Protein AF-A0A9W8DS85-F1 (afdb_monomer)

pLDDT: mean 77.2, std 17.58, range [35.12, 95.88]

Sequence (123 aa):
MATKLRILCLHGYTQNPTIFRARTGALRKATKNLAEMVFIPGPYPVVLPTADTVEERERLQSLQTEPNEETAQLSWFRVTDDASGRRLTGLQSTLDVIRTALVEQVEYNGFWLRPISTNPRLS

Solvent-accessible surface area (backbone atoms only — not comparable to full-atom values): 7717 Å² total; per-residue (Å²): 131,87,77,61,44,78,42,82,42,79,55,56,78,67,29,25,34,60,56,42,54,60,74,41,42,69,60,51,66,74,36,58,85,54,36,47,77,44,64,50,72,47,90,36,79,54,83,79,86,88,40,100,44,72,69,52,38,55,51,52,53,72,68,45,72,79,72,43,88,77,66,36,25,14,20,60,52,47,79,45,80,52,101,93,44,82,43,82,41,56,53,69,63,41,51,51,52,53,49,50,51,48,60,74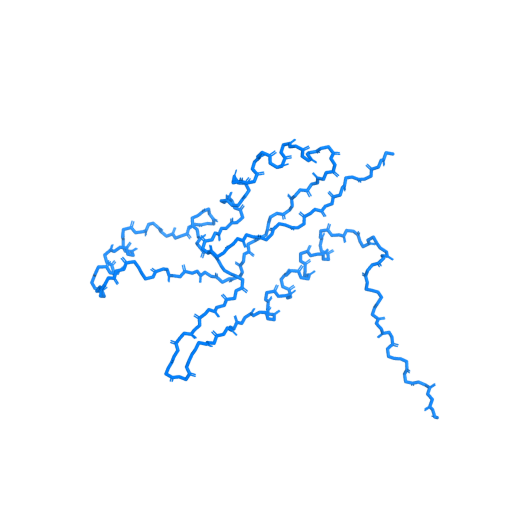,71,34,77,80,76,86,78,80,75,79,76,82,75,82,74,91,81,88,131

Structure (mmCIF, N/CA/C/O backbone):
data_AF-A0A9W8DS85-F1
#
_entry.id   AF-A0A9W8DS85-F1
#
loop_
_atom_site.group_PDB
_atom_site.id
_atom_site.type_symbol
_atom_site.label_atom_id
_atom_site.label_alt_id
_atom_site.label_comp_id
_atom_site.label_asym_id
_atom_site.label_entity_id
_atom_site.label_seq_id
_atom_site.pdbx_PDB_ins_code
_atom_site.Cartn_x
_atom_site.Cartn_y
_atom_site.Cartn_z
_atom_site.occupancy
_atom_site.B_iso_or_equiv
_atom_site.auth_seq_id
_atom_site.auth_comp_id
_atom_site.auth_asym_id
_atom_site.auth_atom_id
_atom_site.pdbx_PDB_model_num
ATOM 1 N N . MET A 1 1 ? -23.521 -5.464 19.989 1.00 47.50 1 MET A N 1
ATOM 2 C CA . MET A 1 1 ? -22.749 -4.320 19.451 1.00 47.50 1 MET A CA 1
ATOM 3 C C . MET A 1 1 ? -22.360 -4.663 18.024 1.00 47.50 1 MET A C 1
ATOM 5 O O . MET A 1 1 ? -21.969 -5.801 17.806 1.00 47.50 1 MET A O 1
ATOM 9 N N . ALA A 1 2 ? -22.525 -3.755 17.060 1.00 67.06 2 ALA A N 1
ATOM 10 C CA . ALA A 1 2 ? -22.129 -4.026 15.678 1.00 67.06 2 ALA A CA 1
ATOM 11 C C . ALA A 1 2 ? -20.601 -4.181 15.586 1.00 67.06 2 ALA A C 1
ATOM 13 O O . ALA A 1 2 ? -19.861 -3.372 16.148 1.00 67.06 2 ALA A O 1
ATOM 14 N N . THR A 1 3 ? -20.135 -5.227 14.909 1.00 79.94 3 THR A N 1
ATOM 15 C CA . THR A 1 3 ? -18.711 -5.446 14.638 1.00 79.94 3 THR A CA 1
ATOM 16 C C . THR A 1 3 ? -18.202 -4.358 13.697 1.00 79.94 3 THR A C 1
ATOM 18 O O . THR A 1 3 ? -18.839 -4.082 12.678 1.00 79.94 3 THR A O 1
ATOM 21 N N . LYS A 1 4 ? -17.062 -3.735 14.019 1.00 82.69 4 LYS A N 1
ATOM 22 C CA . LYS A 1 4 ? -16.421 -2.776 13.108 1.00 82.69 4 LYS A CA 1
ATOM 23 C C . LYS A 1 4 ? -16.059 -3.478 11.798 1.00 82.69 4 LYS A C 1
ATOM 25 O O . LYS A 1 4 ? -15.594 -4.615 11.813 1.00 82.69 4 LYS A O 1
ATOM 30 N N . LEU A 1 5 ? -16.255 -2.793 10.676 1.00 87.75 5 LEU A N 1
ATOM 31 C CA . LEU A 1 5 ? -15.832 -3.282 9.365 1.00 87.75 5 LEU A CA 1
ATOM 32 C C . LEU A 1 5 ? -14.304 -3.390 9.317 1.00 87.75 5 LEU A C 1
ATOM 34 O O . LEU A 1 5 ? -13.610 -2.603 9.954 1.00 87.75 5 LEU A O 1
ATOM 38 N N . ARG A 1 6 ? -13.764 -4.319 8.531 1.00 87.25 6 ARG A N 1
ATOM 39 C CA . ARG A 1 6 ? -12.321 -4.400 8.264 1.00 87.25 6 ARG A CA 1
ATOM 40 C C . ARG A 1 6 ? -12.082 -4.045 6.805 1.00 87.25 6 ARG A C 1
ATOM 42 O O . ARG A 1 6 ? -12.704 -4.623 5.919 1.00 87.25 6 ARG A O 1
ATOM 49 N N . ILE A 1 7 ? -11.225 -3.061 6.565 1.00 89.38 7 ILE A N 1
ATOM 50 C CA . ILE A 1 7 ? -10.910 -2.551 5.230 1.00 89.38 7 ILE A CA 1
ATOM 51 C C . ILE A 1 7 ? -9.447 -2.866 4.943 1.00 89.38 7 ILE A C 1
ATOM 53 O O . ILE A 1 7 ? -8.559 -2.360 5.629 1.00 89.38 7 ILE A O 1
ATOM 57 N N . LEU A 1 8 ? -9.201 -3.683 3.920 1.00 92.25 8 LEU A N 1
ATOM 58 C CA . LEU A 1 8 ? -7.858 -3.921 3.402 1.00 92.25 8 LEU A CA 1
ATOM 59 C C . LEU A 1 8 ? -7.420 -2.720 2.550 1.00 92.25 8 LEU A C 1
ATOM 61 O O . LEU A 1 8 ? -8.100 -2.324 1.605 1.00 92.25 8 LEU A O 1
ATOM 65 N N . CYS A 1 9 ? -6.283 -2.135 2.898 1.00 92.94 9 CYS A N 1
ATOM 66 C CA . CYS A 1 9 ? -5.738 -0.922 2.312 1.00 92.94 9 CYS A CA 1
ATOM 67 C C . CYS A 1 9 ? -4.512 -1.261 1.458 1.00 92.94 9 CYS A C 1
ATOM 69 O O . CYS A 1 9 ? -3.450 -1.606 1.980 1.00 92.94 9 CYS A O 1
ATOM 71 N N . LEU A 1 10 ? -4.660 -1.113 0.140 1.00 94.31 10 LEU A N 1
ATOM 72 C CA . LEU A 1 10 ? -3.601 -1.333 -0.844 1.00 94.31 10 LEU A CA 1
ATOM 73 C C . LEU A 1 10 ? -2.946 0.005 -1.204 1.00 94.31 10 LEU A C 1
ATOM 75 O O . LEU A 1 10 ? -3.628 0.934 -1.634 1.00 94.31 10 LEU A O 1
ATOM 79 N N . HIS A 1 11 ? -1.632 0.113 -1.011 1.00 93.62 11 HIS A N 1
ATOM 80 C CA . HIS A 1 11 ? -0.885 1.330 -1.340 1.00 93.62 11 HIS A CA 1
ATOM 81 C C . HIS A 1 11 ? -0.699 1.501 -2.861 1.00 93.62 11 HIS A C 1
ATOM 83 O O . HIS A 1 11 ? -0.868 0.552 -3.628 1.00 93.62 11 HIS A O 1
ATOM 89 N N . GLY A 1 12 ? -0.326 2.706 -3.305 1.00 90.94 12 GLY A N 1
ATOM 90 C CA . GLY A 1 12 ? -0.020 2.994 -4.711 1.00 90.94 12 GLY A CA 1
ATOM 91 C C . GLY A 1 12 ? 1.398 2.590 -5.139 1.00 90.94 12 GLY A C 1
ATOM 92 O O . GLY A 1 12 ? 2.194 2.110 -4.335 1.00 90.94 12 GLY A O 1
ATOM 93 N N . TYR A 1 13 ? 1.732 2.811 -6.412 1.00 90.44 13 TYR A N 1
ATOM 94 C CA . TYR A 1 13 ? 3.093 2.613 -6.933 1.00 90.44 13 TYR A CA 1
ATOM 95 C C . TYR A 1 13 ? 4.116 3.472 -6.170 1.00 90.44 13 TYR A C 1
ATOM 97 O O . TYR A 1 13 ? 3.791 4.591 -5.772 1.00 90.44 13 TYR A O 1
ATOM 105 N N . THR A 1 14 ? 5.316 2.922 -5.941 1.00 88.81 14 THR A N 1
ATOM 106 C CA . THR A 1 14 ? 6.434 3.528 -5.181 1.00 88.81 14 THR A CA 1
ATOM 107 C C . THR A 1 14 ? 6.071 3.971 -3.761 1.00 88.81 14 THR A C 1
ATOM 109 O O . THR A 1 14 ? 6.732 4.828 -3.180 1.00 88.81 14 THR A O 1
ATOM 112 N N . GLN A 1 15 ? 5.000 3.420 -3.196 1.00 90.50 15 GLN A N 1
ATOM 113 C CA . GLN A 1 15 ? 4.595 3.647 -1.811 1.00 90.50 15 GLN A CA 1
ATOM 114 C C . GLN A 1 15 ? 4.788 2.367 -1.005 1.00 90.50 15 GLN A C 1
ATOM 116 O O . GLN A 1 15 ? 5.107 1.316 -1.551 1.00 90.50 15 GLN A O 1
ATOM 121 N N . ASN A 1 16 ? 4.566 2.464 0.298 1.00 92.44 16 ASN A N 1
ATOM 122 C CA . ASN A 1 16 ? 4.535 1.333 1.210 1.00 92.44 16 ASN A CA 1
ATOM 123 C C . ASN A 1 16 ? 3.401 1.525 2.237 1.00 92.44 16 ASN A C 1
ATOM 125 O O . ASN A 1 16 ? 2.766 2.593 2.262 1.00 92.44 16 ASN A O 1
ATOM 129 N N . PRO A 1 17 ? 3.115 0.515 3.081 1.00 92.81 17 PRO A N 1
ATOM 130 C CA . PRO A 1 17 ? 2.057 0.582 4.090 1.00 92.81 17 PRO A CA 1
ATOM 131 C C . PRO A 1 17 ? 2.184 1.780 5.030 1.00 92.81 17 PRO A C 1
ATOM 133 O O . PRO A 1 17 ? 1.185 2.441 5.317 1.00 92.81 17 PRO A O 1
ATOM 136 N N . THR A 1 18 ? 3.402 2.089 5.474 1.00 92.19 18 THR A N 1
ATOM 137 C CA . THR A 1 18 ? 3.698 3.165 6.428 1.00 92.19 18 THR A CA 1
ATOM 138 C C . THR A 1 18 ? 3.357 4.532 5.840 1.00 92.19 18 THR A C 1
ATOM 140 O O . THR A 1 18 ? 2.574 5.290 6.424 1.00 92.19 18 THR A O 1
ATOM 143 N N . ILE A 1 19 ? 3.855 4.818 4.633 1.00 91.25 19 ILE A N 1
ATOM 144 C CA . ILE A 1 19 ? 3.569 6.053 3.893 1.00 91.25 19 ILE A CA 1
ATOM 145 C C . ILE A 1 19 ? 2.070 6.164 3.614 1.00 91.25 19 ILE A C 1
ATOM 147 O O . ILE A 1 19 ? 1.474 7.227 3.814 1.00 91.25 19 ILE A O 1
ATOM 151 N N . PHE A 1 20 ? 1.438 5.075 3.170 1.00 93.81 20 PHE A N 1
ATOM 152 C CA . PHE A 1 20 ? 0.015 5.093 2.852 1.00 93.81 20 PHE A CA 1
ATOM 153 C C . PHE A 1 20 ? -0.831 5.372 4.099 1.00 93.81 20 PHE A C 1
ATOM 155 O O . PHE A 1 20 ? -1.683 6.259 4.078 1.00 93.81 20 PHE A O 1
ATOM 162 N N . ARG A 1 21 ? -0.520 4.720 5.224 1.00 93.56 21 ARG A N 1
ATOM 163 C CA . ARG A 1 21 ? -1.201 4.912 6.511 1.00 93.56 21 ARG A CA 1
ATOM 164 C C . ARG A 1 21 ? -1.082 6.333 7.054 1.00 93.56 21 ARG A C 1
ATOM 166 O O . ARG A 1 21 ? -2.028 6.818 7.691 1.00 93.56 21 ARG A O 1
ATOM 173 N N . ALA A 1 22 ? 0.066 6.977 6.844 1.00 93.12 22 ALA A N 1
ATOM 174 C CA . ALA A 1 22 ? 0.278 8.377 7.195 1.00 93.12 22 ALA A CA 1
ATOM 175 C C . ALA A 1 22 ? -0.598 9.297 6.327 1.00 93.12 22 ALA A C 1
ATOM 177 O O . ALA A 1 22 ? -1.336 10.130 6.859 1.00 93.12 22 ALA A O 1
ATOM 178 N N . ARG A 1 23 ? -0.603 9.082 5.003 1.00 93.69 23 ARG A N 1
ATOM 179 C CA . ARG A 1 23 ? -1.403 9.868 4.044 1.00 93.69 23 ARG A CA 1
ATOM 180 C C . ARG A 1 23 ? -2.911 9.698 4.234 1.00 93.69 23 ARG A C 1
ATOM 182 O O . ARG A 1 23 ? -3.663 10.642 4.015 1.00 93.69 23 ARG A O 1
ATOM 189 N N . THR A 1 24 ? -3.370 8.543 4.711 1.00 93.75 24 THR A N 1
ATOM 190 C CA . THR A 1 24 ? -4.790 8.284 5.006 1.00 93.75 24 THR A CA 1
ATOM 191 C C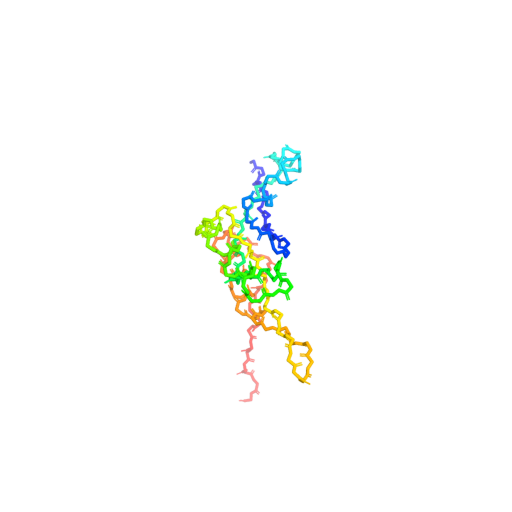 . THR A 1 24 ? -5.184 8.612 6.453 1.00 93.75 24 THR A C 1
ATOM 193 O O . THR A 1 24 ? -6.198 8.115 6.948 1.00 93.75 24 THR A O 1
ATOM 196 N N . GLY A 1 25 ? -4.408 9.431 7.172 1.00 94.50 25 GLY A N 1
ATOM 197 C CA . GLY A 1 25 ? -4.639 9.736 8.590 1.00 94.50 25 GLY A CA 1
ATOM 198 C C . GLY A 1 25 ? -6.003 10.373 8.888 1.00 94.50 25 GLY A C 1
ATOM 199 O O . GLY A 1 25 ? -6.691 9.946 9.819 1.00 94.50 25 GLY A O 1
ATOM 200 N N . ALA A 1 26 ? -6.429 11.349 8.079 1.00 95.88 26 ALA A N 1
ATOM 201 C CA . ALA A 1 26 ? -7.735 11.997 8.234 1.00 95.88 26 ALA A CA 1
ATOM 202 C C . ALA A 1 26 ? -8.891 11.007 8.014 1.00 95.88 26 ALA A C 1
ATOM 204 O O . ALA A 1 26 ? -9.806 10.937 8.836 1.00 95.88 26 ALA A O 1
ATOM 205 N N . LEU A 1 27 ? -8.794 10.182 6.964 1.00 92.88 27 LEU A N 1
ATOM 206 C CA . LEU A 1 27 ? -9.767 9.133 6.656 1.00 92.88 27 LEU A CA 1
ATOM 207 C C . LEU A 1 27 ? -9.874 8.128 7.811 1.00 92.88 27 LEU A C 1
ATOM 209 O O . LEU A 1 27 ? -10.966 7.891 8.318 1.00 92.88 27 LEU A O 1
ATOM 213 N N . ARG A 1 28 ? -8.737 7.623 8.308 1.00 94.81 28 ARG A N 1
ATOM 214 C CA . ARG A 1 28 ? -8.687 6.728 9.476 1.00 94.81 28 ARG A CA 1
ATOM 215 C C . ARG A 1 28 ? -9.355 7.336 10.704 1.00 94.81 28 ARG A C 1
ATOM 217 O O . ARG A 1 28 ? -10.070 6.643 11.423 1.00 94.81 28 ARG A O 1
ATOM 224 N N . LYS A 1 29 ? -9.113 8.622 10.975 1.00 95.31 29 LYS A N 1
ATOM 225 C CA . LYS A 1 29 ? -9.702 9.309 12.131 1.00 95.31 29 LYS A CA 1
ATOM 226 C C . LYS A 1 29 ? -11.218 9.442 11.989 1.00 95.31 29 LYS A C 1
ATOM 228 O O . LYS A 1 29 ? -11.919 9.242 12.979 1.00 95.31 29 LYS A O 1
ATOM 233 N N . ALA A 1 30 ? -11.705 9.742 10.786 1.00 94.94 30 ALA A N 1
ATOM 234 C CA . ALA A 1 30 ? -13.129 9.854 10.491 1.00 94.94 30 ALA A CA 1
ATOM 235 C C . ALA A 1 30 ? -13.856 8.503 10.604 1.00 94.94 30 ALA A C 1
ATOM 237 O O . ALA A 1 30 ? -14.963 8.441 11.132 1.00 94.94 30 ALA A O 1
ATOM 238 N N . THR A 1 31 ? -13.223 7.404 10.183 1.00 92.31 31 THR A N 1
ATOM 239 C CA . THR A 1 31 ? -13.855 6.076 10.153 1.00 92.31 31 THR A CA 1
ATOM 240 C C . THR A 1 31 ? -13.566 5.208 11.379 1.00 92.31 31 THR A C 1
ATOM 242 O O . THR A 1 31 ? -14.070 4.093 11.438 1.00 92.31 31 THR A O 1
ATOM 245 N N . LYS A 1 32 ? -12.804 5.675 12.380 1.00 91.69 32 LYS A N 1
ATOM 246 C CA . LYS A 1 32 ? -12.330 4.859 13.527 1.00 91.69 32 LYS A CA 1
ATOM 247 C C . LYS A 1 32 ? -13.424 4.120 14.317 1.00 91.69 32 LYS A C 1
ATOM 249 O O . LYS A 1 32 ? -13.152 3.118 14.985 1.00 91.69 32 LYS A O 1
ATOM 254 N N . ASN A 1 33 ? -14.648 4.650 14.295 1.00 91.56 33 ASN A N 1
ATOM 255 C CA . ASN A 1 33 ? -15.807 4.067 14.974 1.00 91.56 33 ASN A CA 1
ATOM 256 C C . ASN A 1 33 ? -16.542 3.040 14.098 1.00 91.56 33 ASN A C 1
ATOM 258 O O . ASN A 1 33 ? -17.249 2.199 14.638 1.00 91.56 33 ASN A O 1
ATOM 262 N N . LEU A 1 34 ? -16.359 3.102 12.775 1.00 90.25 34 LEU A N 1
ATOM 263 C CA . LEU A 1 34 ? -17.041 2.269 11.782 1.00 90.25 34 LEU A CA 1
ATOM 264 C C . LEU A 1 34 ? -16.162 1.121 11.287 1.00 90.25 34 LEU A C 1
ATOM 266 O O . LEU A 1 34 ? -16.664 0.024 11.064 1.00 90.25 34 LEU A O 1
ATOM 270 N N . ALA A 1 35 ? -14.865 1.376 11.103 1.00 90.12 35 ALA A N 1
ATOM 271 C CA . ALA A 1 35 ? -13.959 0.447 10.455 1.00 90.12 35 ALA A CA 1
ATOM 272 C C . ALA A 1 35 ? -12.541 0.471 11.035 1.00 90.12 35 ALA A C 1
ATOM 274 O O . ALA A 1 35 ? -12.027 1.512 11.453 1.00 90.12 35 ALA A O 1
ATOM 275 N N . GLU A 1 36 ? -11.900 -0.688 10.988 1.00 89.31 36 GLU A N 1
ATOM 276 C CA . GLU A 1 36 ?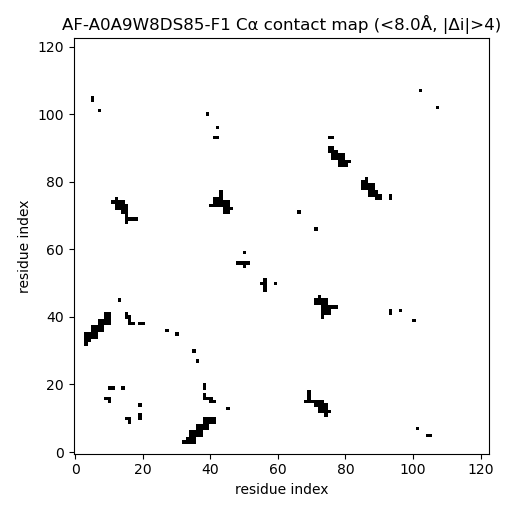 -10.470 -0.892 11.148 1.00 89.31 36 GLU A CA 1
ATOM 277 C C . GLU A 1 36 ? -9.811 -1.008 9.767 1.00 89.31 36 GLU A C 1
ATOM 279 O O . GLU A 1 36 ? -10.318 -1.693 8.879 1.00 89.31 36 GLU A O 1
ATOM 284 N N . MET A 1 37 ? -8.687 -0.319 9.573 1.00 90.38 37 MET A N 1
ATOM 285 C CA . MET A 1 37 ? -7.949 -0.315 8.308 1.00 90.38 37 MET A CA 1
ATOM 286 C C . MET A 1 37 ? -6.661 -1.121 8.443 1.00 90.38 37 MET A C 1
ATOM 288 O O . MET A 1 37 ? -5.825 -0.801 9.291 1.00 90.38 37 MET A O 1
ATOM 292 N N . VAL A 1 38 ? -6.500 -2.119 7.579 1.00 91.31 38 VAL A N 1
ATOM 293 C CA . VAL A 1 38 ? -5.366 -3.046 7.548 1.00 91.31 38 VAL A CA 1
ATOM 294 C C . VAL A 1 38 ? -4.498 -2.715 6.341 1.00 91.31 38 VAL A C 1
ATOM 296 O O . VAL A 1 38 ? -4.967 -2.784 5.212 1.00 91.31 38 VAL A O 1
ATOM 299 N N . PHE A 1 39 ? -3.237 -2.355 6.561 1.00 92.62 39 PHE A N 1
ATOM 300 C CA . PHE A 1 39 ? -2.308 -1.966 5.497 1.00 92.62 39 PHE A CA 1
ATOM 301 C C . PHE A 1 39 ? -1.322 -3.104 5.248 1.00 92.62 39 PHE A C 1
ATOM 303 O O . PHE A 1 39 ? -0.692 -3.563 6.196 1.00 92.62 39 PHE A O 1
ATOM 310 N N . ILE A 1 40 ? -1.178 -3.534 3.993 1.00 91.75 40 ILE A N 1
ATOM 311 C CA . ILE A 1 40 ? -0.287 -4.640 3.614 1.00 91.75 40 ILE A CA 1
ATOM 312 C C . ILE A 1 40 ? 0.763 -4.194 2.588 1.00 91.75 40 ILE A C 1
ATOM 314 O O . ILE A 1 40 ? 0.451 -3.350 1.739 1.00 91.75 40 ILE A O 1
ATOM 318 N N . PRO A 1 41 ? 2.004 -4.708 2.669 1.00 92.75 41 PRO A N 1
ATOM 319 C CA . PRO A 1 41 ? 3.060 -4.360 1.728 1.00 92.75 41 PRO A CA 1
ATOM 320 C C . PRO A 1 41 ? 2.866 -5.065 0.385 1.00 92.75 41 PRO A C 1
ATOM 322 O O . PRO A 1 41 ? 2.471 -6.230 0.324 1.00 92.75 41 PRO A O 1
ATOM 325 N N . GLY A 1 42 ? 3.181 -4.359 -0.698 1.00 90.56 42 GLY A N 1
ATOM 326 C CA . GLY A 1 42 ? 3.315 -4.943 -2.025 1.00 90.56 42 GLY A CA 1
ATOM 327 C C . GLY A 1 42 ? 4.560 -5.834 -2.107 1.00 90.56 42 GLY A C 1
ATOM 328 O O . GLY A 1 42 ? 5.590 -5.494 -1.524 1.00 90.56 42 GLY A O 1
ATOM 329 N N . PRO A 1 43 ? 4.509 -6.958 -2.840 1.00 90.75 43 PRO A N 1
ATOM 330 C CA . PRO A 1 43 ? 5.585 -7.950 -2.837 1.00 90.75 43 PRO A CA 1
ATOM 331 C C . PRO A 1 43 ? 6.812 -7.542 -3.664 1.00 90.75 43 PRO A C 1
ATOM 333 O O . PRO A 1 43 ? 7.831 -8.232 -3.625 1.00 90.75 43 PRO A O 1
ATOM 336 N N . TYR A 1 44 ?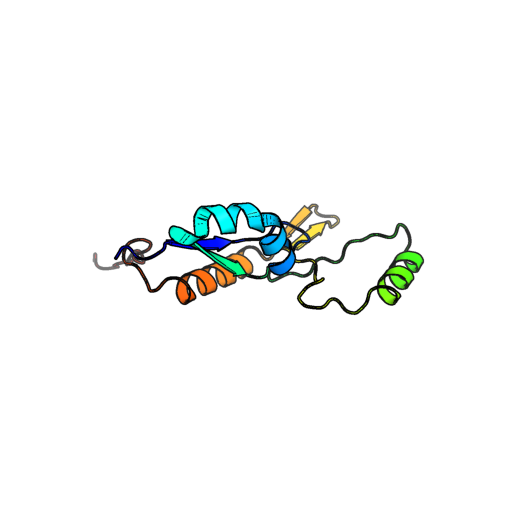 6.728 -6.466 -4.454 1.00 90.75 44 TYR A N 1
ATOM 337 C CA . TYR A 1 44 ? 7.780 -6.110 -5.401 1.00 90.75 44 TYR A CA 1
ATOM 338 C C . TYR A 1 44 ? 8.436 -4.772 -5.066 1.00 90.75 44 TYR A C 1
ATOM 340 O O . TYR A 1 44 ? 7.770 -3.739 -5.179 1.00 90.75 44 TYR A O 1
ATOM 348 N N . PRO A 1 45 ? 9.738 -4.755 -4.732 1.00 88.94 45 PRO A N 1
ATOM 349 C CA . PRO A 1 45 ? 10.473 -3.510 -4.588 1.00 88.94 45 PRO A CA 1
ATOM 350 C C . PRO A 1 45 ? 10.609 -2.807 -5.941 1.00 88.94 45 PRO A C 1
ATOM 352 O O . PRO A 1 45 ? 10.753 -3.443 -6.988 1.00 88.94 45 PRO A O 1
ATOM 355 N N . VAL A 1 46 ? 10.564 -1.480 -5.906 1.00 85.12 46 VAL A N 1
ATOM 356 C CA . VAL A 1 46 ? 10.776 -0.598 -7.049 1.00 85.12 46 VAL A CA 1
ATOM 357 C C . VAL A 1 46 ? 12.140 0.052 -6.900 1.00 85.12 46 VAL A C 1
ATOM 359 O O . VAL A 1 46 ? 12.406 0.734 -5.914 1.00 85.12 46 VAL A O 1
ATOM 362 N N . VAL A 1 47 ? 12.985 -0.120 -7.912 1.00 74.94 47 VAL A N 1
ATOM 363 C CA . VAL A 1 47 ? 14.222 0.648 -8.053 1.00 74.94 47 VAL A CA 1
ATOM 364 C C . VAL A 1 47 ? 13.924 1.791 -9.010 1.00 74.94 47 VAL A C 1
ATOM 366 O O . VAL A 1 47 ? 13.767 1.568 -10.211 1.00 74.94 47 VAL A O 1
ATOM 369 N N . LEU A 1 48 ? 13.796 3.011 -8.486 1.00 67.19 48 LEU A N 1
ATOM 370 C CA . LEU A 1 48 ? 13.618 4.180 -9.340 1.00 67.19 48 LEU A CA 1
ATOM 371 C C . LEU A 1 48 ? 14.938 4.516 -10.045 1.00 67.19 48 LEU A C 1
ATOM 373 O O . LEU A 1 48 ? 15.956 4.704 -9.377 1.00 67.19 48 LEU A O 1
ATOM 377 N N . PRO A 1 49 ? 14.948 4.627 -11.382 1.00 60.50 49 PRO A N 1
ATOM 378 C CA . PRO A 1 49 ? 16.074 5.204 -12.092 1.00 60.50 49 PRO A CA 1
ATOM 379 C C . PRO A 1 49 ? 16.026 6.725 -11.896 1.00 60.50 49 PRO A C 1
ATOM 381 O O . PRO A 1 49 ? 15.325 7.424 -12.615 1.00 60.50 49 PRO A O 1
ATOM 384 N N . THR A 1 50 ? 16.724 7.246 -10.888 1.00 56.72 50 THR A N 1
ATOM 385 C CA . THR A 1 50 ? 16.821 8.700 -10.638 1.00 56.72 50 THR A CA 1
ATOM 386 C C . THR A 1 50 ? 18.080 9.333 -11.229 1.00 56.72 50 THR A C 1
ATOM 388 O O . THR A 1 50 ? 18.382 10.477 -10.917 1.00 56.72 50 THR A O 1
ATOM 391 N N . ALA A 1 51 ? 18.828 8.604 -12.055 1.00 55.53 51 ALA A N 1
ATOM 392 C CA . ALA A 1 51 ? 20.098 9.058 -12.600 1.00 55.53 51 ALA A CA 1
ATOM 393 C C . ALA A 1 51 ? 20.160 8.827 -14.111 1.00 55.53 51 ALA A C 1
ATOM 395 O O . ALA A 1 51 ? 19.948 7.703 -14.579 1.00 55.53 51 ALA A O 1
ATOM 396 N N . ASP A 1 52 ? 20.490 9.894 -14.838 1.00 60.69 52 ASP A N 1
ATOM 397 C CA . ASP A 1 52 ? 20.700 9.900 -16.289 1.00 60.69 52 ASP A CA 1
ATOM 398 C C . ASP A 1 52 ? 21.965 9.122 -16.703 1.00 60.69 52 ASP A C 1
ATOM 400 O O . ASP A 1 52 ? 22.118 8.746 -17.864 1.00 60.69 52 ASP A O 1
ATOM 404 N N . THR A 1 53 ? 22.860 8.826 -15.752 1.00 62.88 53 THR A N 1
ATOM 405 C CA . THR A 1 53 ? 24.098 8.059 -15.958 1.00 62.88 53 THR A CA 1
ATOM 406 C C . THR A 1 53 ? 24.241 6.917 -14.946 1.00 62.88 53 THR A C 1
ATOM 408 O O . THR A 1 53 ? 23.686 6.950 -13.845 1.00 62.88 53 THR A O 1
ATOM 411 N N . VAL A 1 54 ? 24.992 5.875 -15.322 1.00 65.88 54 VAL A N 1
ATOM 412 C CA . VAL A 1 54 ? 25.291 4.717 -14.452 1.00 65.88 54 VAL A CA 1
ATOM 413 C C . VAL A 1 54 ? 26.064 5.153 -13.201 1.00 65.88 54 VAL A C 1
ATOM 415 O O . VAL A 1 54 ? 25.765 4.696 -12.105 1.00 65.88 54 VAL A O 1
ATOM 418 N N . GLU A 1 55 ? 26.977 6.111 -13.346 1.00 68.75 55 GLU A N 1
ATOM 419 C CA . GLU A 1 55 ? 27.809 6.639 -12.257 1.00 68.75 55 GLU A CA 1
ATOM 420 C C . GLU A 1 55 ? 26.983 7.399 -11.209 1.00 68.75 55 GLU A C 1
ATOM 422 O O . GLU A 1 55 ? 27.143 7.183 -10.008 1.00 68.75 55 GLU A O 1
ATOM 427 N N . GLU A 1 56 ? 26.041 8.246 -11.641 1.00 66.44 56 GLU A N 1
ATOM 428 C CA . GLU A 1 56 ? 25.157 8.948 -10.705 1.00 66.44 56 GLU A CA 1
ATOM 429 C C . GLU A 1 56 ? 24.170 7.967 -10.051 1.00 66.44 56 GLU A C 1
ATOM 431 O O . GLU A 1 56 ? 23.793 8.151 -8.896 1.00 66.44 56 GLU A O 1
ATOM 436 N N . ARG A 1 57 ? 23.811 6.860 -10.720 1.00 65.94 57 ARG A N 1
ATOM 437 C CA . ARG A 1 57 ? 23.012 5.786 -10.109 1.00 65.94 57 ARG A CA 1
ATOM 438 C C . ARG A 1 57 ? 23.766 5.110 -8.971 1.00 65.94 57 ARG A C 1
ATOM 440 O O . ARG A 1 57 ? 23.195 4.958 -7.898 1.00 65.94 57 ARG A O 1
ATOM 447 N N . GLU A 1 58 ? 25.017 4.720 -9.189 1.00 65.75 58 GLU A N 1
ATOM 448 C CA . GLU A 1 58 ? 25.862 4.083 -8.169 1.00 65.75 58 GLU A CA 1
ATOM 449 C C . GLU A 1 58 ? 26.159 5.040 -7.004 1.00 65.75 58 GLU A C 1
ATOM 451 O O . GLU A 1 58 ? 26.121 4.657 -5.830 1.00 65.75 58 GLU A O 1
ATOM 456 N N . ARG A 1 59 ? 26.355 6.329 -7.303 1.00 68.19 59 ARG A N 1
ATOM 457 C CA . ARG A 1 59 ? 26.517 7.376 -6.289 1.00 68.19 59 ARG A CA 1
ATOM 458 C C . ARG A 1 59 ? 25.243 7.585 -5.467 1.00 68.19 59 ARG A C 1
ATOM 460 O O . ARG A 1 59 ? 25.307 7.625 -4.243 1.00 68.19 59 ARG A O 1
ATOM 467 N N . LEU A 1 60 ? 24.076 7.677 -6.103 1.00 62.94 60 LEU A N 1
ATOM 468 C CA . LEU A 1 60 ? 22.800 7.806 -5.393 1.00 62.94 60 LEU A CA 1
ATOM 469 C C . LEU A 1 60 ? 22.442 6.534 -4.619 1.00 62.94 60 LEU A C 1
ATOM 471 O O . LEU A 1 60 ? 21.877 6.641 -3.538 1.00 62.94 60 LEU A O 1
ATOM 475 N N . GLN A 1 61 ? 22.788 5.350 -5.129 1.00 64.62 61 GLN A N 1
ATOM 476 C CA . GLN A 1 61 ? 22.603 4.079 -4.423 1.00 64.62 61 GLN A CA 1
ATOM 477 C C . GLN A 1 61 ? 23.510 3.961 -3.197 1.00 64.62 61 GLN A C 1
ATOM 479 O O . GLN A 1 61 ? 23.051 3.498 -2.165 1.00 64.62 61 GLN A O 1
ATOM 484 N N . SER A 1 62 ? 24.757 4.433 -3.266 1.00 63.94 62 SER A N 1
ATOM 485 C CA . SER A 1 62 ? 25.660 4.445 -2.103 1.00 63.94 62 SER A CA 1
ATOM 486 C C . SER A 1 62 ? 25.314 5.523 -1.066 1.00 63.94 62 SER A C 1
ATOM 488 O O . SER A 1 62 ? 25.657 5.379 0.106 1.00 63.94 62 SER A O 1
ATOM 490 N N . LEU A 1 63 ? 24.607 6.587 -1.471 1.00 62.75 63 LEU A N 1
ATOM 491 C CA . LEU A 1 63 ? 24.024 7.595 -0.572 1.00 62.75 63 LEU A CA 1
ATOM 492 C C . LEU A 1 63 ? 22.659 7.176 -0.002 1.00 62.75 63 LEU A C 1
ATOM 494 O O . LEU A 1 63 ? 22.222 7.722 1.014 1.00 62.75 63 LEU A O 1
ATOM 498 N N . GLN A 1 64 ? 21.969 6.235 -0.649 1.00 59.38 64 GLN A N 1
ATOM 499 C CA . GLN A 1 64 ? 20.743 5.646 -0.131 1.00 59.38 64 GLN A CA 1
ATOM 500 C C . GLN A 1 64 ? 21.112 4.692 1.002 1.00 59.38 64 GLN A C 1
ATOM 502 O O . GLN A 1 64 ? 21.762 3.673 0.807 1.00 59.38 64 GLN A O 1
ATOM 507 N N . THR A 1 65 ? 20.684 5.033 2.217 1.00 57.72 65 THR A N 1
ATOM 508 C CA . THR A 1 65 ? 20.642 4.067 3.316 1.00 57.72 65 THR A CA 1
ATOM 509 C C . THR A 1 65 ? 19.838 2.851 2.862 1.00 57.72 65 THR A C 1
ATOM 511 O O . THR A 1 65 ? 18.784 3.040 2.247 1.00 57.72 65 THR A O 1
ATOM 514 N N . GLU A 1 66 ? 20.331 1.642 3.160 1.00 59.84 66 GLU A N 1
ATOM 515 C CA . GLU A 1 66 ? 19.655 0.376 2.853 1.00 59.84 66 GLU A CA 1
ATOM 516 C C . GLU A 1 66 ? 18.141 0.519 3.068 1.00 59.84 66 GLU A C 1
ATOM 518 O O . GLU A 1 66 ? 17.723 0.936 4.158 1.00 59.84 66 GLU A O 1
ATOM 523 N N . PRO A 1 67 ? 17.313 0.259 2.039 1.00 60.50 67 PRO A N 1
ATOM 524 C CA . PRO A 1 67 ? 15.880 0.470 2.137 1.00 60.50 67 PRO A CA 1
ATOM 525 C C . PRO A 1 67 ? 15.330 -0.374 3.286 1.00 60.50 67 PRO A C 1
ATOM 527 O O . PRO A 1 67 ? 15.351 -1.602 3.244 1.00 60.50 67 PRO A O 1
ATOM 530 N N . ASN A 1 68 ? 14.848 0.297 4.331 1.00 68.94 68 ASN A N 1
ATOM 531 C CA . ASN A 1 68 ? 14.176 -0.348 5.449 1.00 68.94 68 ASN A C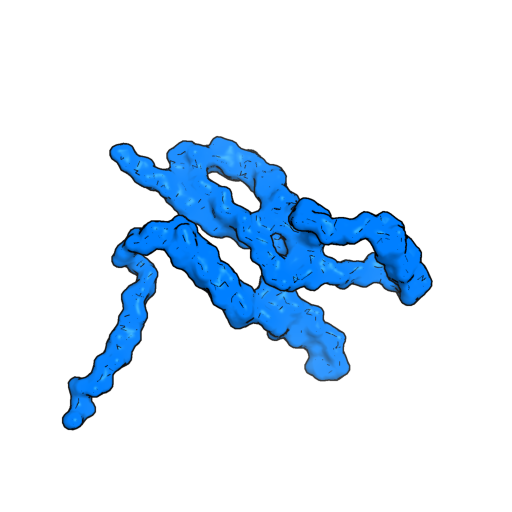A 1
ATOM 532 C C . ASN A 1 68 ? 12.674 -0.465 5.137 1.00 68.94 68 ASN A C 1
ATOM 534 O O . ASN A 1 68 ? 12.182 0.106 4.161 1.00 68.94 68 ASN A O 1
ATOM 538 N N . GLU A 1 69 ? 11.916 -1.188 5.960 1.00 68.75 69 GLU A N 1
ATOM 539 C CA . GLU A 1 69 ? 10.476 -1.386 5.730 1.00 68.75 69 GLU A CA 1
ATOM 540 C C . GLU A 1 69 ? 9.670 -0.071 5.645 1.00 68.75 69 GLU A C 1
ATOM 542 O O . GLU A 1 69 ? 8.608 -0.031 5.021 1.00 68.75 69 GLU A O 1
ATOM 547 N N . GLU A 1 70 ? 10.173 1.024 6.224 1.00 72.88 70 GLU A N 1
ATOM 548 C CA . GLU A 1 70 ? 9.524 2.338 6.213 1.00 72.88 70 GLU A CA 1
ATOM 549 C C . GLU A 1 70 ? 9.858 3.179 4.973 1.00 72.88 70 GLU A C 1
ATOM 551 O O . GLU A 1 70 ? 9.051 4.027 4.578 1.00 72.88 70 GLU A O 1
ATOM 556 N N . THR A 1 71 ? 11.008 2.948 4.333 1.00 76.88 71 THR A N 1
ATOM 557 C CA . THR A 1 71 ? 11.484 3.711 3.165 1.00 76.88 71 THR A CA 1
ATOM 558 C C . THR A 1 71 ? 11.437 2.924 1.861 1.00 76.88 71 THR A C 1
ATOM 560 O O . THR A 1 71 ? 11.527 3.524 0.788 1.00 76.88 71 THR A O 1
ATOM 563 N N . ALA A 1 72 ? 11.238 1.604 1.929 1.00 83.44 72 ALA A N 1
ATOM 564 C CA . ALA A 1 72 ? 11.123 0.748 0.760 1.00 83.44 72 ALA A CA 1
ATOM 565 C C . ALA A 1 72 ? 10.011 1.247 -0.169 1.00 83.44 72 ALA A C 1
ATOM 567 O O . ALA A 1 72 ? 8.877 1.492 0.250 1.00 83.44 72 ALA A O 1
ATOM 568 N N . GLN A 1 73 ? 10.334 1.387 -1.448 1.00 8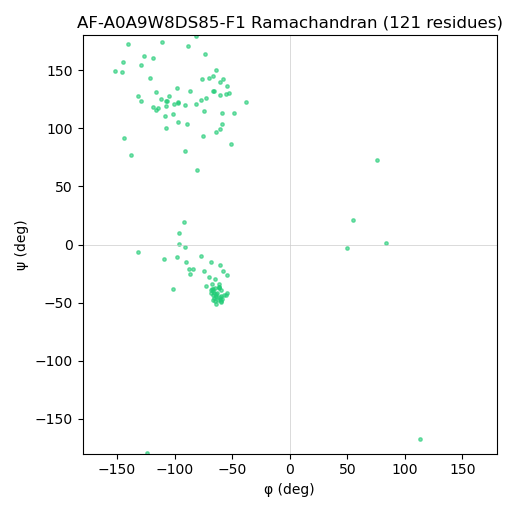7.69 73 GLN A N 1
ATOM 569 C CA . GLN A 1 73 ? 9.360 1.714 -2.476 1.00 87.69 73 GLN A CA 1
ATOM 570 C C . GLN A 1 73 ? 8.822 0.414 -3.046 1.00 87.69 73 GLN A C 1
ATOM 572 O O . GLN A 1 73 ? 9.593 -0.393 -3.559 1.00 87.69 73 GLN A O 1
ATOM 577 N N . LEU A 1 74 ? 7.514 0.193 -2.946 1.00 90.94 74 LEU A N 1
ATOM 578 C CA . LEU A 1 74 ? 6.904 -1.079 -3.309 1.00 90.94 74 LEU A CA 1
ATOM 579 C C . LEU A 1 74 ? 5.898 -0.913 -4.449 1.00 90.94 74 LEU A C 1
ATOM 581 O O . LEU A 1 74 ? 5.383 0.170 -4.744 1.00 90.94 74 LEU A O 1
ATOM 585 N N . SER A 1 75 ? 5.608 -2.031 -5.096 1.00 92.62 75 SER A N 1
ATOM 586 C CA . SER A 1 75 ? 4.646 -2.156 -6.180 1.00 92.62 75 SER A CA 1
ATOM 587 C C . SER A 1 75 ? 3.926 -3.500 -6.119 1.00 92.62 75 SER A C 1
ATOM 589 O O . SER A 1 75 ? 4.410 -4.480 -5.551 1.00 92.62 75 SER A O 1
ATOM 591 N N . TRP A 1 76 ? 2.742 -3.529 -6.727 1.00 93.50 76 TRP A N 1
ATOM 592 C CA . TRP A 1 76 ? 1.884 -4.711 -6.823 1.00 93.50 76 TRP A CA 1
ATOM 593 C C . TRP A 1 76 ? 2.149 -5.550 -8.074 1.00 93.50 76 TRP A C 1
ATOM 595 O O . TRP A 1 76 ? 1.716 -6.690 -8.170 1.00 93.50 76 TRP A O 1
ATOM 605 N N . PHE A 1 77 ? 2.854 -5.008 -9.053 1.00 92.06 77 PHE A N 1
ATOM 606 C CA . PHE A 1 77 ? 3.232 -5.714 -10.267 1.00 92.06 77 PHE A CA 1
ATOM 607 C C . PHE A 1 77 ? 4.527 -5.107 -10.784 1.00 92.06 77 PHE A C 1
ATOM 609 O O . PHE A 1 77 ? 4.790 -3.918 -10.598 1.00 92.06 77 PHE A O 1
ATOM 616 N N . ARG A 1 78 ? 5.334 -5.934 -11.438 1.00 88.56 78 ARG A N 1
ATOM 617 C CA . ARG A 1 78 ? 6.570 -5.494 -12.072 1.00 88.56 78 ARG A CA 1
ATOM 618 C C . ARG A 1 78 ? 6.250 -4.997 -13.470 1.00 88.56 78 ARG A C 1
ATOM 620 O O . ARG A 1 78 ? 5.561 -5.682 -14.227 1.00 88.56 78 ARG A O 1
ATOM 627 N N . VAL A 1 79 ? 6.775 -3.826 -13.799 1.00 84.56 79 VAL A N 1
ATOM 628 C CA . VAL A 1 79 ? 6.785 -3.305 -15.164 1.00 84.56 79 VAL A CA 1
ATOM 629 C C . VAL A 1 79 ? 8.149 -3.633 -15.753 1.00 84.56 79 VAL A C 1
ATOM 631 O O . VAL A 1 79 ? 9.174 -3.259 -15.188 1.00 84.56 79 VAL A O 1
ATOM 634 N N . THR A 1 80 ? 8.162 -4.363 -16.859 1.00 80.88 80 THR A N 1
ATOM 635 C CA . THR A 1 80 ? 9.372 -4.648 -17.627 1.00 80.88 80 THR A CA 1
ATOM 636 C C . THR A 1 80 ? 9.179 -4.056 -19.008 1.00 80.88 80 THR A C 1
ATOM 638 O O . THR A 1 80 ? 8.252 -4.445 -19.711 1.00 80.88 80 THR A O 1
ATOM 641 N N . ASP A 1 81 ? 10.029 -3.105 -19.372 1.00 80.94 81 ASP A N 1
ATOM 642 C CA . ASP A 1 81 ? 10.082 -2.549 -20.719 1.00 80.94 81 ASP A CA 1
ATOM 643 C C . ASP A 1 81 ? 11.275 -3.206 -21.425 1.00 80.94 81 ASP A C 1
ATOM 645 O O . ASP A 1 81 ? 12.422 -3.016 -21.020 1.00 80.94 81 ASP A O 1
ATOM 649 N N . ASP A 1 82 ? 11.003 -4.037 -22.431 1.00 78.25 82 ASP A N 1
ATOM 650 C CA . ASP A 1 82 ? 12.022 -4.684 -23.261 1.00 78.25 82 ASP A CA 1
ATOM 651 C C . ASP A 1 82 ? 11.791 -4.375 -24.754 1.00 78.25 82 ASP A C 1
ATOM 653 O O . ASP A 1 82 ? 10.860 -3.654 -25.123 1.00 78.25 82 ASP A O 1
ATOM 657 N N . ALA A 1 83 ? 12.643 -4.904 -25.639 1.00 80.25 83 ALA A N 1
ATOM 658 C CA . ALA A 1 83 ? 12.519 -4.693 -27.086 1.00 80.25 83 ALA A CA 1
ATOM 659 C C . ALA A 1 83 ? 11.196 -5.224 -27.683 1.00 80.25 83 ALA A C 1
ATOM 661 O O . ALA A 1 83 ? 10.820 -4.827 -28.784 1.00 80.25 83 ALA A O 1
ATOM 662 N N . SER A 1 84 ? 10.486 -6.105 -26.969 1.00 79.00 84 SER A N 1
ATOM 663 C CA . SER A 1 84 ? 9.165 -6.627 -27.338 1.00 79.00 84 SER A CA 1
ATOM 664 C C . SER A 1 84 ? 7.999 -5.797 -26.780 1.00 79.00 84 SER A C 1
ATOM 666 O O . SER A 1 84 ? 6.840 -6.074 -27.091 1.00 79.00 84 SER A O 1
ATOM 668 N N . GLY A 1 85 ? 8.295 -4.750 -26.005 1.00 82.38 85 GLY A N 1
ATOM 669 C CA . GLY A 1 85 ? 7.339 -3.792 -25.463 1.00 82.38 85 GLY A CA 1
ATOM 670 C C . GLY A 1 85 ? 7.203 -3.853 -23.941 1.00 82.38 85 GLY A C 1
ATOM 671 O O . GLY A 1 85 ? 7.999 -4.460 -23.226 1.00 82.38 85 GLY A O 1
ATOM 672 N N . ARG A 1 86 ? 6.164 -3.183 -23.432 1.00 83.69 86 ARG A N 1
ATOM 673 C CA . ARG A 1 86 ? 5.861 -3.116 -21.999 1.00 83.69 86 ARG A CA 1
ATOM 674 C C . ARG A 1 86 ? 5.122 -4.367 -21.539 1.00 83.69 86 ARG A C 1
ATOM 676 O O . ARG A 1 86 ? 4.005 -4.632 -21.983 1.00 83.69 86 ARG A O 1
ATOM 683 N N . ARG A 1 87 ? 5.697 -5.092 -20.582 1.00 84.62 87 ARG A N 1
ATOM 684 C CA . ARG A 1 87 ? 5.114 -6.286 -19.961 1.00 84.62 87 ARG A CA 1
ATOM 685 C C . ARG A 1 87 ? 4.856 -6.045 -18.478 1.00 84.62 87 ARG A C 1
ATOM 687 O O . ARG A 1 87 ? 5.727 -5.588 -17.742 1.00 84.62 87 ARG A O 1
ATOM 694 N N . LEU A 1 88 ? 3.647 -6.385 -18.036 1.00 87.00 88 LEU A N 1
ATOM 695 C CA . LEU A 1 88 ? 3.265 -6.382 -16.626 1.00 87.00 88 LEU A CA 1
ATOM 696 C C . LEU A 1 88 ? 3.321 -7.818 -16.107 1.00 87.00 88 LEU A C 1
ATOM 698 O O . LEU A 1 88 ? 2.644 -8.698 -16.636 1.00 87.00 88 LEU A O 1
ATOM 702 N N . THR A 1 89 ? 4.134 -8.068 -15.085 1.00 89.56 89 THR A N 1
ATOM 703 C CA . THR A 1 89 ? 4.311 -9.405 -14.501 1.00 89.56 89 THR A CA 1
ATOM 704 C C . THR A 1 89 ? 4.082 -9.390 -12.992 1.00 89.56 89 THR A C 1
ATOM 706 O O . THR A 1 89 ? 4.071 -8.338 -12.353 1.00 89.56 89 THR A O 1
ATOM 709 N N . GLY A 1 90 ? 3.856 -10.568 -12.407 1.00 87.94 90 GLY A N 1
ATOM 710 C CA . GLY A 1 90 ? 3.696 -10.715 -10.956 1.00 87.94 90 GLY A CA 1
ATOM 711 C C . GLY A 1 90 ? 2.292 -10.445 -10.407 1.00 87.94 90 GLY A C 1
ATOM 712 O O . GLY A 1 90 ? 2.066 -10.592 -9.211 1.00 87.94 90 GLY A O 1
ATOM 713 N N . LEU A 1 91 ? 1.319 -10.118 -11.266 1.00 89.75 91 LEU A N 1
ATOM 714 C CA . LEU A 1 91 ? -0.064 -9.892 -10.836 1.00 89.75 91 LEU A CA 1
ATOM 715 C C . LEU A 1 91 ? -0.650 -11.109 -10.103 1.00 89.75 91 LEU A C 1
ATOM 717 O O . LEU A 1 91 ? -1.272 -10.941 -9.061 1.00 89.75 91 LEU A O 1
ATOM 721 N N . GLN A 1 92 ? -0.424 -12.326 -10.611 1.00 90.88 92 GLN A N 1
ATOM 722 C CA . GLN A 1 92 ? -0.962 -13.539 -9.989 1.00 90.88 92 GLN A CA 1
ATOM 723 C C . GLN A 1 92 ? -0.422 -13.741 -8.567 1.00 90.88 92 GLN A C 1
ATOM 725 O O . GLN A 1 92 ? -1.206 -13.923 -7.643 1.00 90.88 92 GLN A O 1
ATOM 730 N N . SER A 1 93 ? 0.892 -13.618 -8.370 1.00 90.69 93 SER A N 1
ATOM 731 C CA . SER A 1 93 ? 1.500 -13.734 -7.039 1.00 90.69 93 SER A CA 1
ATOM 732 C C . SER A 1 93 ? 0.984 -12.659 -6.082 1.00 90.69 93 SER A C 1
ATOM 734 O O . SER A 1 93 ? 0.749 -12.931 -4.910 1.00 90.69 93 SER A O 1
ATOM 736 N N . THR A 1 94 ? 0.746 -11.444 -6.578 1.00 93.12 94 THR A N 1
ATOM 737 C CA . THR A 1 94 ? 0.103 -10.386 -5.795 1.00 93.12 94 THR A CA 1
ATOM 738 C C 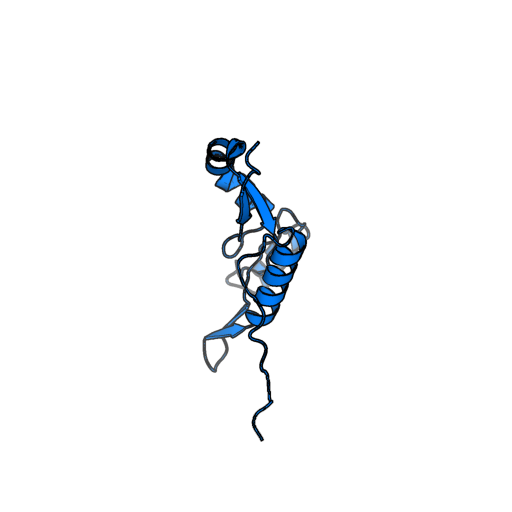. THR A 1 94 ? -1.328 -10.736 -5.402 1.00 93.12 94 THR A C 1
ATOM 740 O O . THR A 1 94 ? -1.716 -10.498 -4.260 1.00 93.12 94 THR A O 1
ATOM 743 N N . LEU A 1 95 ? -2.120 -1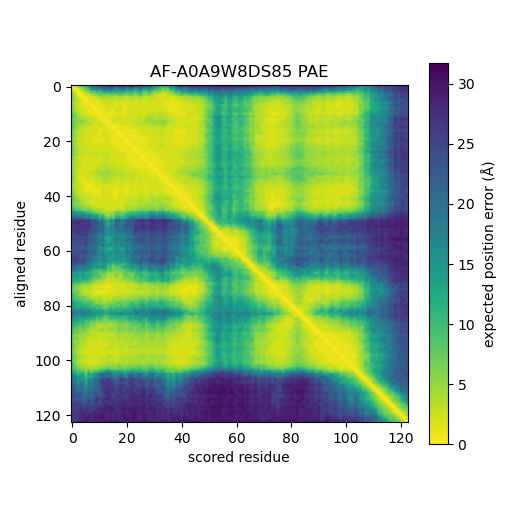1.309 -6.311 1.00 93.19 95 LEU A N 1
ATOM 744 C CA . LEU A 1 95 ? -3.468 -11.772 -5.982 1.00 93.19 95 LEU A CA 1
ATOM 745 C C . LEU A 1 95 ? -3.435 -12.862 -4.910 1.00 93.19 95 LEU A C 1
ATOM 747 O O . LEU A 1 95 ? -4.326 -12.891 -4.065 1.00 93.19 95 LEU A O 1
ATOM 751 N N . ASP A 1 96 ? -2.411 -13.713 -4.904 1.00 91.88 96 ASP A N 1
ATOM 752 C CA . ASP A 1 96 ? -2.230 -14.728 -3.867 1.00 91.88 96 ASP A CA 1
ATOM 753 C C . ASP A 1 96 ? -1.884 -14.090 -2.512 1.00 91.88 96 ASP A C 1
ATOM 755 O O . ASP A 1 96 ? -2.484 -14.453 -1.505 1.00 91.88 96 ASP A O 1
ATOM 759 N N . VAL A 1 97 ? -1.024 -13.064 -2.479 1.00 89.94 97 VAL A N 1
ATOM 760 C CA . VAL A 1 97 ? -0.746 -12.280 -1.257 1.00 89.94 97 VAL A CA 1
ATOM 761 C C . VAL A 1 97 ? -2.011 -11.594 -0.734 1.00 89.94 97 VAL A C 1
ATOM 763 O O . VAL A 1 97 ? -2.325 -11.691 0.452 1.00 89.94 97 VAL A O 1
ATOM 766 N N . ILE A 1 98 ? -2.772 -10.933 -1.612 1.00 91.31 98 ILE A N 1
ATOM 767 C CA . ILE A 1 98 ? -4.032 -10.270 -1.244 1.00 91.31 98 ILE A CA 1
ATOM 768 C C . ILE A 1 98 ? -5.047 -11.300 -0.745 1.00 91.31 98 ILE A C 1
ATOM 770 O O . ILE A 1 98 ? -5.724 -11.057 0.251 1.00 91.31 98 ILE A O 1
ATOM 774 N N . ARG A 1 99 ? -5.145 -12.462 -1.400 1.00 90.62 99 ARG A N 1
ATOM 775 C CA . ARG A 1 99 ? -6.014 -13.563 -0.974 1.00 90.62 99 ARG A CA 1
ATOM 776 C C . ARG A 1 99 ? -5.641 -14.039 0.425 1.00 90.62 99 ARG A C 1
ATOM 778 O O . ARG A 1 99 ? -6.534 -14.159 1.256 1.00 90.62 99 ARG A O 1
ATOM 785 N N . THR A 1 100 ? -4.362 -14.290 0.689 1.00 88.38 100 THR A N 1
ATOM 786 C CA . THR A 1 100 ? -3.889 -14.707 2.015 1.00 88.38 100 THR A CA 1
ATOM 787 C C . THR A 1 100 ? -4.233 -13.657 3.064 1.00 88.38 100 THR A C 1
ATOM 789 O O . THR A 1 100 ? -4.856 -13.988 4.068 1.00 88.38 100 THR A O 1
ATOM 792 N N . ALA A 1 101 ? -3.965 -12.378 2.784 1.00 87.38 101 ALA A N 1
ATOM 793 C CA . ALA A 1 101 ? -4.329 -11.287 3.682 1.00 87.38 101 ALA A CA 1
ATOM 794 C C . ALA A 1 101 ? -5.846 -11.212 3.930 1.00 87.38 101 ALA A C 1
ATOM 796 O O . ALA A 1 101 ? -6.276 -10.974 5.053 1.00 87.38 101 ALA A O 1
ATOM 797 N N . LEU A 1 102 ? -6.679 -11.444 2.912 1.00 85.69 102 LEU A N 1
ATOM 798 C CA . LEU A 1 102 ? -8.131 -11.501 3.084 1.00 85.69 102 LEU A CA 1
ATOM 799 C C . LEU A 1 102 ? -8.554 -12.692 3.951 1.00 85.69 102 LEU A C 1
ATOM 801 O O . LEU A 1 102 ? -9.412 -12.522 4.805 1.00 85.69 102 LEU A O 1
ATOM 805 N N . VAL A 1 103 ? -7.955 -13.871 3.779 1.00 83.00 103 VAL A N 1
ATOM 806 C CA . VAL A 1 103 ? -8.287 -15.060 4.584 1.00 83.00 103 VAL A CA 1
ATOM 807 C C . VAL A 1 103 ? -7.850 -14.897 6.044 1.00 83.00 103 VAL A C 1
ATOM 809 O O . VAL A 1 103 ? -8.591 -15.280 6.941 1.00 83.00 103 VAL A O 1
ATOM 812 N N . GLU A 1 104 ? -6.684 -14.304 6.299 1.00 78.38 104 GLU A N 1
ATOM 813 C CA . GLU A 1 104 ? -6.178 -14.066 7.659 1.00 78.38 104 GLU A CA 1
ATOM 814 C C . GLU A 1 104 ? -6.939 -12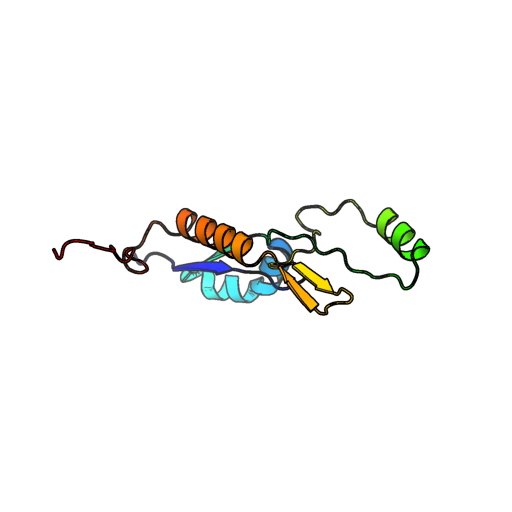.953 8.391 1.00 78.38 104 GLU A C 1
ATOM 816 O O . GLU A 1 104 ? -7.124 -13.001 9.607 1.00 78.38 104 GLU A O 1
ATOM 821 N N . GLN A 1 105 ? -7.362 -11.915 7.664 1.00 65.00 105 GLN A N 1
ATOM 822 C CA . GLN A 1 105 ? -7.964 -10.712 8.246 1.00 65.00 105 GLN A CA 1
ATOM 823 C C . GLN A 1 105 ? -9.494 -10.732 8.210 1.00 65.00 105 GLN A C 1
ATOM 825 O O . GLN A 1 105 ? -10.142 -9.901 8.840 1.00 65.00 105 GLN A O 1
ATOM 830 N N . VAL A 1 106 ? -10.106 -11.662 7.492 1.00 55.56 106 VAL A N 1
ATOM 831 C CA . VAL A 1 106 ? -11.543 -11.890 7.540 1.00 55.56 106 VAL A CA 1
ATOM 832 C C . VAL A 1 106 ? -11.716 -13.200 8.295 1.00 55.56 106 VAL A C 1
ATOM 834 O O . VAL A 1 106 ? -11.570 -14.268 7.709 1.00 55.56 106 VAL A O 1
ATOM 837 N N . GLU A 1 107 ? -12.056 -13.142 9.592 1.00 54.16 107 GLU A N 1
ATOM 838 C CA . GLU A 1 107 ? -12.854 -14.239 10.158 1.00 54.16 107 GLU A CA 1
ATOM 839 C C . GLU A 1 107 ? -13.996 -14.435 9.168 1.00 54.16 107 GLU A C 1
ATOM 841 O O . GLU A 1 107 ? -14.741 -13.487 8.915 1.00 54.16 107 GLU A O 1
ATOM 846 N N . TYR A 1 108 ? -14.002 -15.592 8.505 1.00 45.62 108 TYR A N 1
ATOM 847 C CA . TYR A 1 108 ? -14.787 -15.908 7.317 1.00 45.62 108 TYR A CA 1
ATOM 848 C C . TYR A 1 108 ? -16.268 -15.561 7.551 1.00 45.62 108 TYR A C 1
ATOM 850 O O . TYR A 1 108 ? -17.067 -16.401 7.956 1.00 45.62 108 TYR A O 1
ATOM 858 N N . ASN A 1 109 ? -16.663 -14.312 7.296 1.00 41.81 109 ASN A N 1
ATOM 859 C CA . ASN A 1 109 ? -18.038 -13.846 7.429 1.00 41.81 109 ASN A CA 1
ATOM 860 C C . ASN A 1 109 ? -18.813 -14.270 6.176 1.00 41.81 109 ASN A C 1
ATOM 862 O O . ASN A 1 109 ? -19.212 -13.448 5.359 1.00 41.81 109 ASN A O 1
ATOM 866 N N . GLY A 1 110 ? -18.938 -15.591 6.012 1.00 42.72 110 GLY A N 1
ATOM 867 C CA . GLY A 1 110 ? -20.043 -16.358 5.433 1.00 42.72 110 GLY A CA 1
ATOM 868 C C . GLY A 1 110 ? -20.659 -16.011 4.074 1.00 42.72 110 GLY A C 1
ATOM 869 O O . GLY A 1 110 ? -21.549 -16.757 3.674 1.00 42.72 110 GLY A O 1
ATOM 870 N N . PHE A 1 111 ? -20.273 -14.948 3.359 1.00 45.59 111 PHE A N 1
ATOM 871 C CA . PHE A 1 111 ? -21.115 -14.449 2.260 1.00 45.59 111 PHE A CA 1
ATOM 872 C C . PHE A 1 111 ? -20.436 -14.176 0.918 1.00 45.59 111 PHE A C 1
ATOM 874 O O . PHE A 1 111 ? -21.138 -13.967 -0.066 1.00 45.59 111 PHE A O 1
ATOM 881 N N . TRP A 1 112 ? -19.111 -14.258 0.805 1.00 46.44 112 TRP A N 1
ATOM 882 C CA . TRP A 1 112 ? -18.466 -14.170 -0.506 1.00 46.44 112 TRP A CA 1
ATOM 883 C C . TRP A 1 112 ? -17.504 -15.331 -0.726 1.00 46.44 112 TRP A C 1
ATOM 885 O O . TRP A 1 112 ? -16.584 -15.552 0.053 1.00 46.44 112 TRP A O 1
ATOM 895 N N . LEU A 1 113 ? -17.767 -16.046 -1.825 1.00 37.34 113 LEU A N 1
ATOM 896 C CA . LEU A 1 113 ? -17.054 -17.206 -2.362 1.00 37.34 113 LEU A CA 1
ATOM 897 C C . LEU A 1 113 ? -17.311 -18.528 -1.623 1.00 37.34 113 LEU A C 1
ATOM 899 O O . LEU A 1 113 ? -16.421 -19.118 -1.017 1.00 37.34 113 LEU A O 1
ATOM 903 N N . ARG A 1 114 ? -18.512 -19.096 -1.814 1.00 35.12 114 ARG A N 1
ATOM 904 C CA . ARG A 1 114 ? -18.556 -20.558 -1.942 1.00 35.12 114 ARG A CA 1
ATOM 905 C C . ARG A 1 114 ? -17.706 -20.921 -3.166 1.00 35.12 114 ARG A C 1
ATOM 907 O O . ARG A 1 114 ? -17.948 -20.339 -4.227 1.00 35.12 114 ARG A O 1
ATOM 914 N N . PRO A 1 115 ? -16.741 -21.851 -3.060 1.00 36.84 115 PRO A N 1
ATOM 915 C CA . PRO A 1 115 ? -16.177 -22.462 -4.250 1.00 36.84 115 PRO A CA 1
ATOM 916 C C . PRO A 1 115 ? -17.357 -22.997 -5.059 1.00 36.84 115 PRO A C 1
ATOM 918 O O . PRO A 1 115 ? -18.239 -23.651 -4.494 1.00 36.84 115 PRO A O 1
ATOM 921 N N . ILE A 1 116 ? -17.411 -22.692 -6.355 1.00 46.00 116 ILE A N 1
ATOM 922 C CA . ILE A 1 116 ? -18.308 -23.410 -7.257 1.00 46.00 116 ILE A CA 1
ATOM 923 C C . ILE A 1 116 ? -17.877 -24.868 -7.140 1.00 46.00 116 ILE A C 1
ATOM 925 O O . ILE A 1 116 ? -16.813 -25.249 -7.622 1.00 46.00 116 ILE A O 1
ATOM 929 N N . SER A 1 117 ? -18.661 -25.658 -6.407 1.00 44.06 117 SER A N 1
ATOM 930 C CA . SER A 1 117 ? -18.550 -27.104 -6.423 1.00 44.06 117 SER A CA 1
ATOM 931 C C . SER A 1 117 ? -18.833 -27.509 -7.861 1.00 44.06 117 SER A C 1
ATOM 933 O O . SER A 1 117 ? -19.979 -27.526 -8.306 1.00 44.06 117 SER A O 1
ATOM 935 N N . THR A 1 118 ? -17.773 -27.765 -8.621 1.00 46.19 118 THR A N 1
ATOM 936 C CA . THR A 1 118 ? -17.866 -28.569 -9.826 1.00 46.19 118 THR A CA 1
ATOM 937 C C . THR A 1 118 ? -18.274 -29.950 -9.346 1.00 46.19 118 THR A C 1
ATOM 939 O O . THR A 1 118 ? -17.468 -30.711 -8.825 1.00 46.19 118 THR A O 1
ATOM 942 N N . ASN A 1 119 ? -19.569 -30.231 -9.410 1.00 39.28 119 ASN A N 1
ATOM 943 C CA . ASN A 1 119 ? -20.111 -31.551 -9.156 1.00 39.28 119 ASN A CA 1
ATOM 944 C C . ASN A 1 119 ? -20.125 -32.291 -10.502 1.00 39.28 119 ASN A C 1
ATOM 946 O O . ASN A 1 119 ? -20.982 -31.978 -11.331 1.00 39.28 119 ASN A O 1
ATOM 950 N N . PRO A 1 120 ? -19.206 -33.233 -10.784 1.00 51.50 120 PRO A N 1
ATOM 951 C CA . PRO A 1 120 ? -19.306 -34.063 -11.965 1.00 51.50 120 PRO A CA 1
ATOM 952 C C . PRO A 1 120 ? -20.096 -35.304 -11.557 1.00 51.50 120 PRO A C 1
ATOM 954 O O . PRO A 1 120 ? -19.528 -36.344 -11.235 1.00 51.50 120 PRO A O 1
ATOM 957 N N . ARG A 1 121 ? -21.422 -35.186 -11.501 1.00 48.09 121 ARG A N 1
ATOM 958 C CA . ARG A 1 121 ? -22.304 -36.358 -11.463 1.00 48.09 121 ARG A CA 1
ATOM 959 C C . ARG A 1 121 ? -23.499 -36.146 -12.373 1.00 48.09 121 ARG A C 1
ATOM 961 O O . ARG A 1 121 ? -24.599 -35.880 -11.905 1.00 48.09 121 ARG A O 1
ATOM 968 N N . LEU A 1 122 ? -23.242 -36.294 -13.668 1.00 46.59 122 LEU A N 1
ATOM 969 C CA . LEU A 1 122 ? -24.209 -36.762 -14.656 1.00 46.59 122 LEU A CA 1
ATOM 970 C C . LEU A 1 122 ? -23.460 -37.618 -15.686 1.00 46.59 122 LEU A C 1
ATOM 972 O O . LEU A 1 122 ? -22.917 -37.080 -16.646 1.00 46.59 122 LEU A O 1
ATOM 976 N N . SER A 1 123 ? -23.408 -38.926 -15.423 1.00 46.25 123 SER A N 1
ATOM 977 C CA . SER A 1 123 ? -23.552 -40.042 -16.377 1.00 46.25 123 SER A CA 1
ATOM 978 C C . SER A 1 123 ? -23.318 -41.351 -15.634 1.00 46.25 123 SER A C 1
ATOM 980 O O . SER A 1 123 ? -22.180 -41.517 -15.133 1.00 46.25 123 SER A O 1
#

Secondary structure (DSSP, 8-state):
-PPPEEEEEE--TTB-HHHHHHHTHHHHHHHTTTEEEEEE--SEE------SSHHHHHHHHHHS----TTT--EESSEEEEETTEEEEE-HHHHHHHHHHHHHHHS---SSS-----------

Nearest PDB structures (foldseek):
  3g23-assembly1_B  TM=5.509E-01  e=2.085E+00  Novosphingobium aromaticivorans DSM 12444
  1hfb-assembly3_E  TM=5.192E-01  e=1.598E+00  Saccharomyces cerevisiae
  1hfb-assembly3_F  TM=4.876E-01  e=2.719E+00  Saccharomyces cerevisiae
  4jth-assembly1_C  TM=4.286E-01  e=6.893E+00  Neisseria meningitidis MC58
  8bpr-assembly1_E  TM=2.816E-01  e=8.991E+00  Thermus thermophilus HB8

Foldseek 3Di:
DDDAAEAEDEDAFQAFQQRSCVVCVVVCVVCVVRYDYDYDGAPAFDDDPPDPDPVVSVVVVVVDDDQDRHNTGHDNWDWDQDPVGTDTHNNVVSVVVVVVVCVVVDPPPPDPDDDPPPDPDDD

Radius of gyration: 20.02 Å; Cα contacts (8 Å, |Δi|>4): 127; chains: 1; bounding box: 52×52×47 Å

Organism: NCBI:txid78921

InterPro domains:
  IPR005645 Serine hydrolase domain [PF03959] (1-110)
  IPR029058 Alpha/Beta hydrolase fold [G3DSA:3.40.50.1820] (1-112)
  IPR050593 Lovastatin nonaketide synthase thioesterase [PTHR48070] (3-110)

Mean predicted aligned error: 11.76 Å